Protein 2X4J (pdb70)

B-factor: mean 24.97, std 10.25, range [6.03, 74.98]

Nearest PDB structures (foldseek):
  2x4j-assembly1_A  TM=1.009E+00  e=1.242E-21  Pyrobaculum spherical virus
  6gwk-assembly1_C  TM=8.641E-01  e=2.414E-02  Caulobacter vibrioides CB15
  6gwk-assembly1_B  TM=8.568E-01  e=2.284E-02  Caulobacter vibrioides CB15
  6gwk-assembly2_G  TM=8.554E-01  e=4.968E-02  Caulobacter vibrioides CB15
  7uwy-assembly1_A  TM=8.857E-01  e=4.096E-01  synthetic construct

Secondary structure (DSSP, 8-state):
--TT-TT-EEE--STT---EEEEEEE-SSEEEEE-SSEEEEEESSS--EE-----GGGSPTTSEEEEEETTEEEEEEEEEE-SSEEEEEETTEEEEEEGGG-SEEEEE-

CATH classification: 2.30.30.600

Radius of gyration: 12.83 Å; Cα contacts (8 Å, |Δi|>4): 239; chains: 1; bounding box: 24×40×28 Å

Foldseek 3Di:
DCPPQQQWWKAAPQPQGGATFGFHAEDQFWTWGDRPQKIKTAGPLADMDTCHHGDPVPDDAQFWKWFDFNPGIDTAGWHDDDPFWTWGDDPNDTDIDGPSRRRMMMGGD

InterPro domains:
  IPR041574 Domain of unknown function DUF5608 [PF18356] (81-136)
  IPR041655 Domain of unknown function DUF5607 [PF18355] (16-80)

Solvent-accessible surface area: 6089 Å² total; per-residue (Å²): 154,17,106,124,52,99,44,34,78,2,19,12,62,42,207,57,3,82,1,114,12,77,0,48,64,47,2,88,141,5,0,8,0,40,18,49,114,40,28,0,0,0,12,61,104,37,90,36,116,45,97,233,145,45,17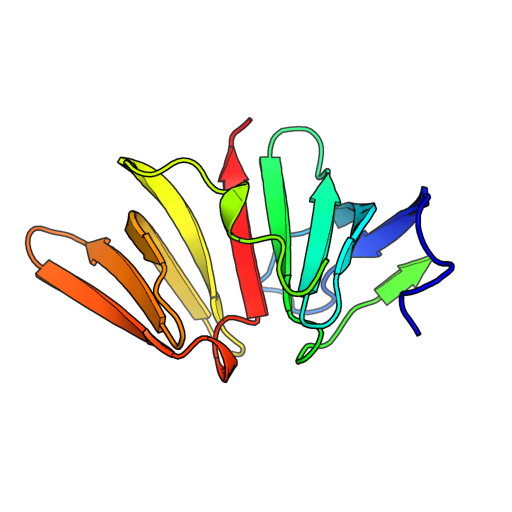,15,104,95,10,54,139,37,44,46,3,24,0,6,43,67,148,25,105,22,107,17,112,1,46,50,33,20,113,146,38,0,37,0,53,40,130,62,87,115,63,130,10,64,40,82,116,0,12,0,0,4,17,72,153

Structure (mmCIF, N/CA/C/O backbone):
data_2X4J
#
_entry.id   2X4J
#
_cell.length_a   89.770
_cell.length_b   89.770
_cell.length_c   36.380
_cell.angle_alpha   90.00
_cell.angle_beta   90.00
_cell.angle_gamma   120.00
#
_symmetry.space_group_name_H-M   'H 3'
#
loop_
_entity.id
_entity.type
_entity.pdbx_description
1 polymer 'HYPOTHETICAL PROTEIN ORF137'
2 water water
#
loop_
_atom_site.group_PDB
_atom_site.id
_atom_site.type_symbol
_atom_site.label_atom_id
_atom_site.label_alt_id
_atom_site.label_comp_id
_atom_site.l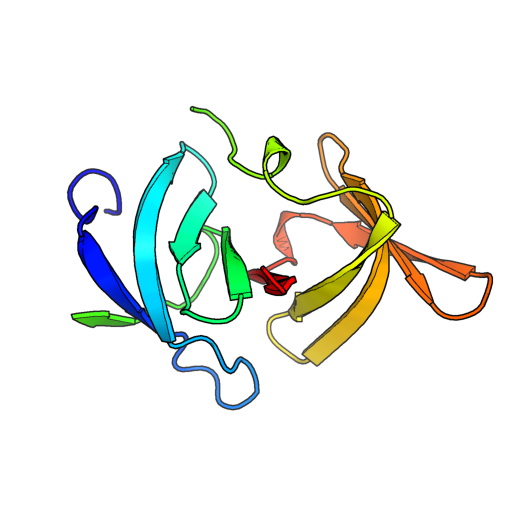abel_asym_id
_atom_site.label_entity_id
_atom_site.label_seq_id
_atom_site.pdbx_PDB_ins_code
_atom_site.Cartn_x
_atom_site.Cartn_y
_atom_site.Cartn_z
_atom_site.occupancy
_atom_site.B_iso_or_equiv
_atom_site.auth_seq_id
_atom_site.auth_comp_id
_atom_site.auth_asym_id
_atom_site.auth_atom_id
_atom_site.pdbx_PDB_model_num
ATOM 1 N N . PHE A 1 17 ? 9.761 -14.227 25.651 1.00 33.93 16 PHE A N 1
ATOM 2 C CA . PHE A 1 17 ? 10.243 -14.951 24.438 1.00 32.25 16 PHE A CA 1
ATOM 3 C C . PHE A 1 17 ? 11.720 -14.710 24.081 1.00 32.84 16 PHE A C 1
ATOM 4 O O . PHE A 1 17 ? 12.464 -15.644 23.681 1.00 31.90 16 PHE A O 1
ATOM 12 N N . PHE A 1 18 ? 12.141 -13.448 24.178 1.00 33.44 17 PHE A N 1
ATOM 13 C CA . PHE A 1 18 ? 13.490 -13.105 23.720 1.00 33.87 17 PHE A CA 1
ATOM 14 C C . PHE A 1 18 ? 14.592 -13.413 24.713 1.00 34.73 17 PHE A C 1
ATOM 15 O O . PHE A 1 18 ? 15.765 -13.466 24.309 1.00 33.69 17 PHE A O 1
ATOM 23 N N . THR A 1 19 ? 14.212 -13.609 25.977 1.00 37.75 18 THR A N 1
ATOM 24 C CA . THR A 1 19 ? 15.137 -13.862 27.112 1.00 41.32 18 THR A CA 1
ATOM 25 C C . THR A 1 19 ? 16.265 -14.781 26.746 1.00 40.05 18 THR A C 1
ATOM 26 O O . THR A 1 19 ? 17.422 -14.433 26.997 1.00 40.65 18 THR A O 1
ATOM 30 N N . ASN A 1 20 ? 15.947 -15.954 26.209 1.00 38.93 19 ASN A N 1
ATOM 31 C CA . ASN A 1 20 ? 16.959 -16.964 25.919 1.00 38.89 19 ASN A CA 1
ATOM 32 C C . ASN A 1 20 ? 17.198 -17.146 24.426 1.00 36.53 19 ASN A C 1
ATOM 33 O O . ASN A 1 20 ? 17.401 -18.263 23.951 1.00 36.52 19 ASN A O 1
ATOM 38 N N . LYS A 1 21 ? 17.176 -16.040 23.693 1.00 33.55 20 LYS A N 1
ATOM 39 C CA . LYS A 1 21 ?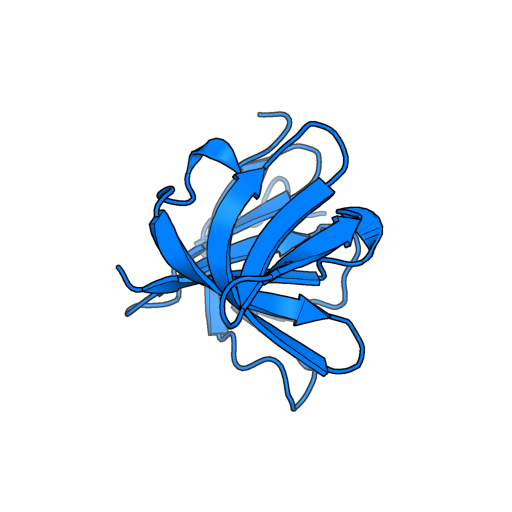 17.415 -16.072 22.246 1.00 33.12 20 LYS A CA 1
ATOM 40 C C . LYS A 1 21 ? 18.691 -15.314 21.848 1.00 32.04 20 LYS A C 1
ATOM 41 O O . LYS A 1 21 ? 18.945 -15.047 20.672 1.00 30.82 20 LYS A O 1
ATOM 47 N N . ILE A 1 22 ? 19.482 -14.944 22.827 1.00 32.61 21 ILE A N 1
ATOM 48 C CA . ILE A 1 22 ? 20.756 -14.304 22.534 1.00 33.10 21 ILE A CA 1
ATOM 49 C C . ILE A 1 22 ? 21.574 -15.306 21.712 1.00 33.21 21 ILE A C 1
ATOM 50 O O . ILE A 1 22 ? 21.730 -16.498 22.127 1.00 35.81 21 ILE A O 1
ATOM 55 N N . GLY A 1 23 ? 22.042 -14.841 20.556 1.00 30.87 22 GLY A N 1
ATOM 56 C CA . GLY A 1 23 ? 22.861 -15.633 19.632 1.00 30.81 22 GLY A CA 1
ATOM 57 C C . GLY A 1 23 ? 22.001 -16.142 18.491 1.00 30.59 22 GLY A C 1
ATOM 58 O O . GLY A 1 23 ? 22.526 -16.577 17.494 1.00 33.39 22 GLY A O 1
ATOM 59 N N . CYS A 1 24 ? 20.675 -16.075 18.617 1.00 29.70 23 CYS A N 1
ATOM 60 C CA . CYS A 1 24 ? 19.759 -16.459 17.530 1.00 30.34 23 CYS A CA 1
ATOM 61 C C . CYS A 1 24 ? 19.846 -15.472 16.379 1.00 27.39 23 CYS A C 1
ATOM 62 O O . CYS A 1 24 ? 19.996 -14.276 16.615 1.00 26.91 23 CYS A O 1
ATOM 65 N N . ASN A 1 25 ? 19.711 -15.972 15.156 1.00 26.50 24 ASN A N 1
ATOM 66 C CA . ASN A 1 25 ? 19.505 -15.108 14.025 1.00 26.03 24 ASN A CA 1
ATOM 67 C C . ASN A 1 25 ? 18.121 -14.554 14.071 1.00 23.76 24 ASN A C 1
ATOM 68 O O . ASN A 1 25 ? 17.184 -15.214 14.533 1.00 24.88 24 ASN A O 1
ATOM 73 N N . VAL A 1 26 ? 17.967 -13.331 13.612 1.00 20.68 25 VAL A N 1
ATOM 74 C CA . VAL A 1 26 ? 16.629 -12.682 13.649 1.00 19.88 25 VAL A CA 1
ATOM 75 C C . VAL A 1 26 ? 16.522 -11.802 12.420 1.00 20.88 25 VAL A C 1
ATOM 76 O O . VAL A 1 26 ? 17.554 -11.294 11.902 1.00 21.32 25 VAL A O 1
ATOM 80 N N . SER A 1 27 ? 15.320 -11.741 11.848 1.00 19.89 26 SER A N 1
ATOM 81 C CA . SER A 1 27 ? 15.074 -10.891 10.690 1.00 19.59 26 SER A CA 1
ATOM 82 C C . SER A 1 27 ? 13.687 -10.326 10.799 1.00 18.83 26 SER A C 1
ATOM 83 O O . SER A 1 27 ? 12.811 -10.907 11.460 1.00 19.08 26 SER A O 1
ATOM 86 N N . SER A 1 28 ? 13.492 -9.192 10.136 1.00 19.11 27 SER A N 1
ATOM 87 C CA . SER A 1 28 ? 12.144 -8.648 9.949 1.00 19.38 27 SER A CA 1
ATOM 88 C C . SER A 1 28 ? 11.537 -9.239 8.647 1.00 21.00 27 SER A C 1
ATOM 89 O O . SER A 1 28 ? 12.075 -9.022 7.535 1.00 23.31 27 SER A O 1
ATOM 92 N N . PRO A 1 29 ? 10.399 -9.924 8.771 1.00 23.22 28 PRO A N 1
ATOM 93 C CA . PRO A 1 29 ? 9.736 -10.399 7.562 1.00 25.39 28 PRO A CA 1
ATOM 94 C C . PRO A 1 29 ? 8.914 -9.342 6.780 1.00 26.34 28 PRO A C 1
ATOM 95 O O . PRO A 1 29 ? 8.320 -9.704 5.730 1.00 29.24 28 PRO A O 1
ATOM 99 N N . LEU A 1 30 ? 8.904 -8.090 7.229 1.00 24.37 29 LEU A N 1
ATOM 100 C CA . LEU A 1 30 ? 8.276 -7.004 6.528 1.00 25.72 29 LEU A CA 1
ATOM 101 C C . LEU A 1 30 ? 9.180 -6.628 5.372 1.00 26.80 29 LEU A C 1
ATOM 102 O O . LEU A 1 30 ? 10.378 -6.444 5.531 1.00 24.84 29 LEU A O 1
ATOM 107 N N . LYS A 1 31 ? 8.613 -6.584 4.167 1.00 30.07 30 LYS A N 1
ATOM 108 C CA . LYS A 1 31 ? 9.420 -6.326 2.961 1.00 32.28 30 LYS A CA 1
ATOM 109 C C . LYS A 1 31 ? 10.224 -5.024 3.012 1.00 31.07 30 LYS A C 1
ATOM 110 O O . LYS A 1 31 ? 11.362 -4.970 2.542 1.00 33.44 30 LYS A O 1
ATOM 116 N N . HIS A 1 32 ? 9.645 -3.978 3.574 1.00 28.38 31 HIS A N 1
ATOM 117 C CA . HIS A 1 32 ? 10.338 -2.698 3.589 1.00 28.63 31 HIS A CA 1
ATOM 118 C C . HIS A 1 32 ? 11.319 -2.531 4.736 1.00 26.94 31 HIS A C 1
ATOM 119 O O . HIS A 1 32 ? 12.030 -1.526 4.758 1.00 28.80 31 HIS A O 1
ATOM 126 N N . VAL A 1 33 ? 11.416 -3.526 5.631 1.00 23.85 32 VAL A N 1
ATOM 127 C CA . VAL A 1 33 ? 12.303 -3.485 6.804 1.00 23.07 32 VAL A CA 1
ATOM 128 C C . VAL A 1 33 ? 13.475 -4.436 6.542 1.00 21.60 32 VAL A C 1
ATOM 129 O O . VAL A 1 33 ? 13.358 -5.659 6.723 1.00 22.75 32 VAL A O 1
ATOM 133 N N . ASP A 1 34 ? 14.588 -3.877 6.092 1.00 22.27 33 ASP A N 1
ATOM 134 C CA . ASP A 1 34 ? 15.712 -4.703 5.651 1.00 22.90 33 ASP A CA 1
ATOM 135 C C . ASP A 1 34 ? 16.617 -4.906 6.853 1.00 21.17 33 ASP A C 1
ATOM 136 O O . ASP A 1 34 ? 17.583 -4.173 7.079 1.00 22.27 33 ASP A O 1
ATOM 141 N N . ILE A 1 35 ? 16.211 -5.836 7.706 1.00 18.66 34 ILE A N 1
ATOM 142 C CA . ILE A 1 35 ? 16.986 -6.202 8.887 1.00 18.45 34 ILE A CA 1
ATOM 143 C C . ILE A 1 35 ? 17.146 -7.706 8.928 1.00 19.60 34 ILE A C 1
ATOM 144 O O . ILE A 1 35 ? 16.145 -8.458 8.960 1.00 18.32 34 ILE A O 1
ATOM 149 N N . VAL A 1 36 ? 18.412 -8.145 8.951 1.00 20.42 35 VAL A N 1
ATOM 150 C CA . VAL A 1 36 ? 18.749 -9.569 9.101 1.00 22.35 35 VAL A CA 1
ATOM 151 C C . VAL A 1 36 ? 20.016 -9.544 9.957 1.00 22.44 35 VAL A C 1
ATOM 152 O O . VAL A 1 36 ? 20.970 -8.857 9.590 1.00 25.08 35 VAL A O 1
ATOM 156 N N . GLY A 1 37 ? 19.998 -10.145 11.148 1.00 20.18 36 GLY A N 1
ATOM 157 C CA . GLY A 1 37 ? 21.139 -10.062 12.024 1.00 21.01 36 GLY A CA 1
ATOM 158 C C . GLY A 1 37 ? 21.073 -11.058 13.129 1.00 20.41 36 GLY A C 1
ATOM 159 O O . GLY A 1 37 ? 20.432 -12.071 12.990 1.00 22.43 36 GLY A O 1
ATOM 160 N N . GLU A 1 38 ? 21.741 -10.789 14.240 1.00 19.40 37 GLU A N 1
ATOM 161 C CA . GLU A 1 38 ? 21.824 -11.728 15.306 1.00 21.48 37 GLU A CA 1
ATOM 162 C C . GLU A 1 38 ? 21.396 -10.971 16.571 1.00 20.07 37 GLU A C 1
ATOM 163 O O . GLU A 1 38 ? 21.763 -9.791 16.753 1.00 20.32 37 GLU A O 1
ATOM 169 N N . ILE A 1 39 ? 20.702 -11.620 17.473 1.00 20.24 38 ILE A N 1
ATOM 170 C CA . ILE A 1 39 ? 20.343 -10.993 18.714 1.00 19.66 38 ILE A CA 1
ATOM 171 C C . ILE A 1 39 ? 21.547 -11.007 19.626 1.00 19.19 38 ILE A C 1
ATOM 172 O O . ILE A 1 39 ? 22.018 -12.055 19.926 1.00 21.74 38 ILE A O 1
ATOM 177 N N . VAL A 1 40 ? 21.999 -9.839 20.073 1.00 18.60 39 VAL A N 1
ATOM 178 C CA . VAL A 1 40 ? 23.174 -9.754 20.934 1.00 21.17 39 VAL A CA 1
ATOM 179 C C . VAL A 1 40 ? 22.834 -9.523 22.408 1.00 20.19 39 VAL A C 1
ATOM 180 O O . VAL A 1 40 ? 23.523 -10.029 23.294 1.00 24.73 39 VAL A O 1
ATOM 184 N N . GLU A 1 41 ? 21.780 -8.755 22.668 1.00 20.01 40 GLU A N 1
ATOM 185 C CA . GLU A 1 41 ? 21.419 -8.410 24.017 1.00 22.39 40 GLU A CA 1
ATOM 186 C C . GLU A 1 41 ? 19.951 -8.241 24.052 1.00 22.10 40 GLU A C 1
ATOM 187 O O . GLU A 1 41 ? 19.372 -7.925 23.079 1.00 19.74 40 GLU A O 1
ATOM 193 N N . GLU A 1 42 ? 19.380 -8.368 25.227 1.00 23.70 41 GLU A N 1
ATOM 194 C CA . GLU A 1 42 ? 17.948 -8.262 25.276 1.00 24.04 41 GLU A CA 1
ATOM 195 C C . GLU A 1 42 ? 17.609 -7.495 26.549 1.00 24.21 41 GLU A C 1
ATOM 196 O O . GLU A 1 42 ? 18.317 -7.634 27.567 1.00 25.12 41 GLU A O 1
ATOM 202 N N . ALA A 1 43 ? 16.572 -6.643 26.454 1.00 21.59 42 ALA A N 1
ATOM 203 C CA . ALA A 1 43 ? 16.120 -5.785 27.514 1.00 22.11 42 ALA A CA 1
ATOM 204 C C . ALA A 1 43 ? 14.621 -6.001 27.694 1.00 22.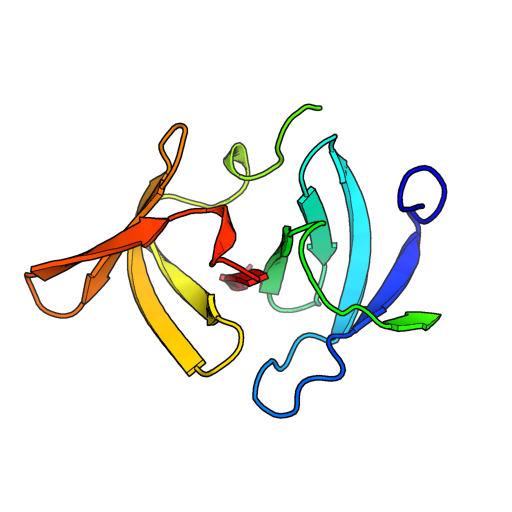44 42 ALA A C 1
ATOM 205 O O . ALA A 1 43 ? 14.002 -6.722 26.913 1.00 23.96 42 ALA A O 1
ATOM 207 N N . VAL A 1 44 ? 14.058 -5.454 28.759 1.00 23.23 43 VAL A N 1
ATOM 208 C CA . VAL A 1 44 ? 12.638 -5.665 28.990 1.00 24.76 43 VAL A CA 1
ATOM 209 C C . VAL A 1 44 ? 11.782 -5.258 27.776 1.00 21.39 43 VAL A C 1
ATOM 210 O O . VAL A 1 44 ? 10.895 -6.016 27.373 1.00 22.83 43 VAL A O 1
ATOM 214 N N . TYR A 1 45 ? 12.023 -4.077 27.197 1.00 18.89 44 TYR A N 1
ATOM 215 C CA . TYR A 1 45 ? 11.142 -3.540 26.134 1.00 19.69 44 TYR A CA 1
ATOM 216 C C . TYR A 1 45 ? 11.598 -3.717 24.671 1.00 18.23 44 TYR A C 1
ATOM 217 O O . TYR A 1 45 ? 10.828 -3.439 23.729 1.00 17.57 44 TYR A O 1
ATOM 226 N N . ASN A 1 46 ? 12.842 -4.129 24.478 1.00 16.53 45 ASN A N 1
ATOM 227 C CA . ASN A 1 46 ? 13.450 -4.154 23.184 1.00 1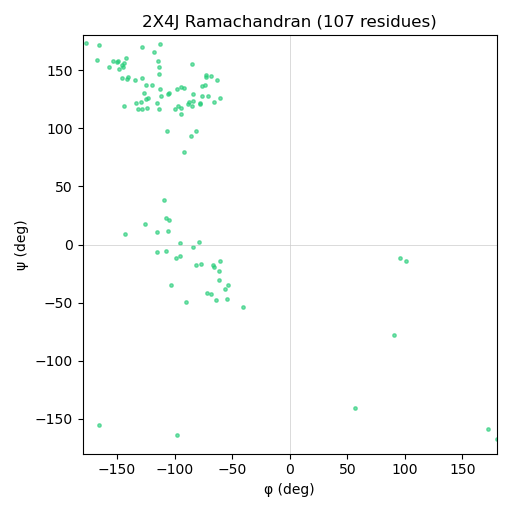6.83 45 ASN A CA 1
ATOM 228 C C . ASN A 1 46 ? 14.696 -4.977 23.281 1.00 16.61 45 ASN A C 1
ATOM 229 O O . ASN A 1 46 ? 15.069 -5.514 24.312 1.00 17.81 45 ASN A O 1
ATOM 234 N N . PHE A 1 47 ? 15.281 -5.231 22.129 1.00 15.76 46 PHE A N 1
ATOM 235 C CA . PHE A 1 47 ? 16.473 -6.125 22.080 1.00 16.30 46 PHE A CA 1
ATOM 236 C C . PHE A 1 47 ? 17.418 -5.553 21.046 1.00 15.30 46 PHE A C 1
ATOM 237 O O . PHE A 1 47 ? 17.048 -4.668 20.236 1.00 14.91 46 PHE A O 1
ATOM 245 N N . LEU A 1 48 ? 18.679 -5.956 21.143 1.00 15.09 47 LEU A N 1
ATOM 246 C CA . LEU A 1 48 ? 19.710 -5.410 20.225 1.00 15.25 47 LEU A CA 1
ATOM 247 C C . LEU A 1 48 ? 20.121 -6.380 19.179 1.00 16.99 47 LEU A C 1
ATOM 248 O O . LEU A 1 48 ? 20.417 -7.567 19.459 1.00 18.84 47 LEU A O 1
ATOM 253 N N . ILE A 1 49 ? 20.099 -5.899 17.947 1.00 15.97 48 ILE A N 1
ATOM 254 C CA . ILE A 1 49 ? 20.455 -6.726 16.788 1.00 16.32 48 ILE A CA 1
ATOM 255 C C . ILE A 1 49 ? 21.759 -6.258 16.153 1.00 16.18 48 ILE A C 1
ATOM 256 O O . ILE A 1 49 ? 21.937 -5.068 15.819 1.00 17.83 48 ILE A O 1
ATOM 261 N N . ASP A 1 50 ? 22.675 -7.188 15.983 1.00 15.31 49 ASP A N 1
ATOM 262 C CA . ASP A 1 50 ? 23.893 -6.893 15.199 1.00 16.22 49 ASP A CA 1
ATOM 263 C C . ASP A 1 50 ? 23.632 -7.349 13.811 1.00 16.86 49 ASP A C 1
ATOM 264 O O . ASP A 1 50 ? 23.480 -8.550 13.582 1.00 18.71 49 ASP A O 1
ATOM 269 N N . ALA A 1 51 ? 23.545 -6.398 12.888 1.00 16.23 50 ALA A N 1
ATOM 270 C CA . ALA A 1 51 ? 23.270 -6.696 11.491 1.00 18.25 50 ALA A CA 1
ATOM 271 C C . ALA A 1 51 ? 24.501 -6.512 10.597 1.00 18.12 50 ALA A C 1
ATOM 272 O O . ALA A 1 51 ? 24.374 -6.312 9.384 1.00 20.87 50 ALA A O 1
ATOM 274 N N . GLY A 1 52 ? 25.709 -6.585 11.187 1.00 18.10 51 GLY A N 1
ATOM 275 C CA . GLY A 1 52 ? 26.952 -6.635 10.374 1.00 18.67 51 GLY A CA 1
ATOM 276 C C . GLY A 1 52 ? 27.472 -5.271 10.131 1.00 17.63 51 GLY A C 1
ATOM 277 O O . GLY A 1 52 ? 28.397 -4.862 10.760 1.00 21.16 51 GLY A O 1
ATOM 278 N N . ASP A 1 53 ? 26.868 -4.531 9.190 1.00 19.74 52 ASP A N 1
ATOM 279 C CA . ASP A 1 53 ? 27.351 -3.173 8.904 1.00 20.60 52 ASP A CA 1
ATOM 280 C C . ASP A 1 53 ? 26.512 -2.132 9.710 1.00 22.09 52 ASP A C 1
ATOM 281 O O . ASP A 1 53 ? 26.786 -0.916 9.626 1.00 22.88 52 ASP A O 1
ATOM 286 N N . LYS A 1 54 ? 25.553 -2.620 10.512 1.00 19.30 53 LYS A N 1
ATOM 287 C CA . LYS A 1 54 ? 24.643 -1.737 11.243 1.00 18.74 53 LYS A CA 1
ATOM 288 C C . LYS A 1 54 ? 24.156 -2.453 12.481 1.00 17.91 53 LYS A C 1
ATOM 289 O O . LYS A 1 54 ? 24.196 -3.683 12.530 1.00 18.17 53 LYS A O 1
ATOM 295 N N . MET A 1 55 ? 23.710 -1.696 13.479 1.00 16.39 54 MET A N 1
ATOM 296 C CA . MET A 1 55 ? 23.093 -2.265 14.630 1.00 17.09 54 MET A CA 1
ATOM 297 C C . MET A 1 55 ? 21.634 -1.786 14.592 1.00 14.66 54 MET A C 1
ATOM 298 O O . MET A 1 55 ? 21.335 -0.747 13.983 1.00 16.08 54 MET A O 1
ATOM 303 N N . CYS A 1 56 ? 20.743 -2.495 15.267 1.00 13.81 55 CYS A N 1
ATOM 304 C CA . CYS A 1 56 ? 19.345 -2.039 15.413 1.00 13.35 55 CYS A CA 1
ATOM 305 C C . CYS A 1 56 ? 18.850 -2.345 16.824 1.00 15.32 55 CYS A C 1
ATOM 306 O O . CYS A 1 56 ? 19.190 -3.372 17.399 1.00 15.77 55 CYS A O 1
ATOM 309 N N . VAL A 1 57 ? 18.020 -1.455 17.363 1.00 12.32 56 VAL A N 1
ATOM 310 C CA . VAL A 1 57 ? 17.185 -1.767 18.521 1.00 13.85 56 VAL A CA 1
ATOM 311 C C . VAL A 1 57 ? 15.869 -2.188 17.9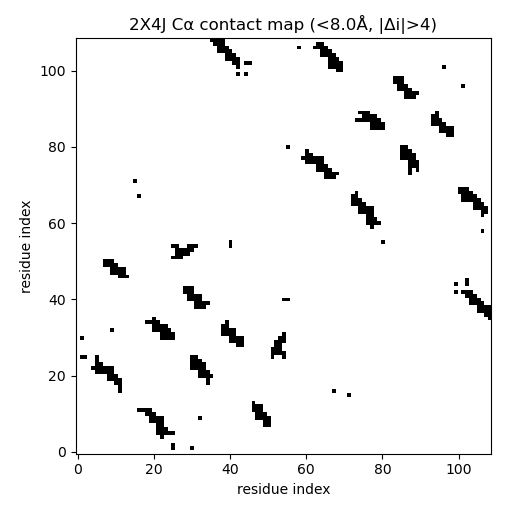34 1.00 12.99 56 VAL A C 1
ATOM 312 O O . VAL A 1 57 ? 15.212 -1.434 17.219 1.00 14.79 56 VAL A O 1
ATOM 316 N N . GLY A 1 58 ? 15.516 -3.438 18.188 1.00 13.16 57 GLY A N 1
ATOM 317 C CA . GLY A 1 58 ? 14.190 -3.984 17.731 1.00 13.58 57 GLY A CA 1
ATOM 318 C C . GLY A 1 58 ? 13.197 -3.927 18.856 1.00 13.65 57 GLY A C 1
ATOM 319 O O . GLY A 1 58 ? 13.471 -4.307 20.011 1.00 14.88 57 GLY A O 1
ATOM 320 N N . ASN A 1 59 ? 12.007 -3.436 18.527 1.00 13.68 58 ASN A N 1
ATOM 321 C CA . ASN A 1 59 ? 10.950 -3.338 19.551 1.00 12.23 58 ASN A CA 1
ATOM 322 C C . ASN A 1 59 ? 10.338 -4.711 19.843 1.00 13.59 58 ASN A C 1
ATOM 323 O O . ASN A 1 59 ? 10.097 -5.473 18.927 1.00 13.65 58 ASN A O 1
ATOM 328 N N . LYS A 1 60 ? 10.100 -5.068 21.103 1.00 14.37 59 LYS A N 1
ATOM 329 C CA . LYS A 1 60 ? 9.318 -6.275 21.399 1.00 15.08 59 LYS A CA 1
ATOM 330 C C . LYS A 1 60 ? 7.903 -6.122 20.822 1.00 15.60 59 LYS A C 1
ATOM 331 O O . LYS A 1 60 ? 7.251 -7.130 20.544 1.00 18.05 59 LYS A O 1
ATOM 337 N N . ILE A 1 61 ? 7.432 -4.901 20.603 1.00 15.66 60 ILE A N 1
ATOM 338 C CA . ILE A 1 61 ? 6.144 -4.698 19.892 1.00 16.11 60 ILE A CA 1
ATOM 339 C C . ILE A 1 61 ? 6.520 -4.719 18.424 1.00 16.06 60 ILE A C 1
ATOM 340 O O . ILE A 1 61 ? 6.900 -3.681 17.846 1.00 17.72 60 ILE A O 1
ATOM 345 N N . GLY A 1 62 ? 6.412 -5.915 17.824 1.00 16.79 61 GLY A N 1
ATOM 346 C CA . GLY A 1 62 ? 6.908 -6.080 16.5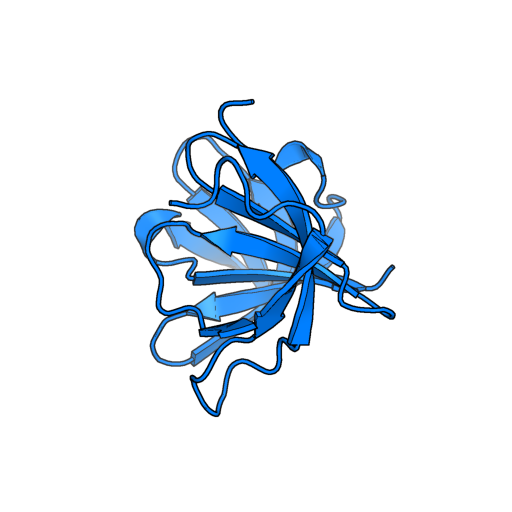05 1.00 16.27 61 GLY A CA 1
ATOM 347 C C . GLY A 1 62 ? 6.611 -7.467 16.009 1.00 16.14 61 GLY A C 1
ATOM 348 O O . GLY A 1 62 ? 6.109 -8.293 16.778 1.00 17.14 61 GLY A O 1
ATOM 349 N N . VAL A 1 63 ? 6.910 -7.689 14.733 1.00 17.74 62 VAL A N 1
ATOM 350 C CA . VAL A 1 63 ? 6.808 -8.946 14.008 1.00 17.88 62 VAL A CA 1
ATOM 351 C C . VAL A 1 63 ? 8.249 -9.344 13.670 1.00 18.39 62 VAL A C 1
ATOM 352 O O . VAL A 1 63 ? 8.963 -8.593 13.029 1.00 18.62 62 VAL A O 1
ATOM 356 N N . TRP A 1 64 ? 8.711 -10.485 14.211 1.00 18.39 63 TRP A N 1
ATOM 357 C CA . TRP A 1 64 ? 10.124 -10.866 14.084 1.00 17.75 63 TRP A CA 1
ATOM 358 C C . TRP A 1 64 ? 10.219 -12.335 13.685 1.00 20.71 63 TRP A C 1
ATOM 359 O O . TRP A 1 64 ? 9.473 -13.144 14.228 1.00 23.46 63 TRP A O 1
ATOM 370 N N . LYS A 1 65 ? 11.162 -12.707 12.825 1.00 21.18 64 LYS A N 1
ATOM 371 C CA . LYS A 1 65 ? 11.405 -14.126 12.532 1.00 24.36 64 LYS A CA 1
ATOM 372 C C . LYS A 1 65 ? 12.659 -14.499 13.244 1.00 25.77 64 LYS A C 1
ATOM 373 O O . LYS A 1 65 ? 13.663 -13.760 13.118 1.00 26.34 64 LYS A O 1
ATOM 379 N N . VAL A 1 66 ? 12.640 -15.607 13.998 1.00 27.13 65 VAL A N 1
ATOM 380 C CA . VAL A 1 66 ? 13.860 -16.098 14.645 1.00 30.82 65 VAL A CA 1
ATOM 381 C C . VAL A 1 66 ? 14.212 -17.498 14.172 1.00 34.20 65 VAL A C 1
ATOM 382 O O . VAL A 1 66 ? 13.342 -18.396 13.992 1.00 34.01 65 VAL A O 1
ATOM 386 N N . SER A 1 67 ? 15.516 -17.656 13.939 1.00 35.59 66 SER A N 1
ATOM 387 C CA . SER A 1 67 ? 16.057 -18.891 13.390 1.00 38.95 66 SER A CA 1
ATOM 388 C C . SER A 1 67 ? 17.421 -19.167 14.041 1.00 40.63 66 SER A C 1
ATOM 389 O O . SER A 1 67 ? 18.118 -18.229 14.579 1.00 40.05 66 SER A O 1
ATOM 392 N N . ARG A 1 80 ? 18.631 -2.761 31.905 1.00 40.51 79 ARG A N 1
ATOM 393 C CA . ARG A 1 80 ? 18.063 -3.912 31.213 1.00 38.07 79 ARG A CA 1
ATOM 394 C C . ARG A 1 80 ? 16.653 -3.614 30.714 1.00 33.02 79 ARG A C 1
ATOM 395 O O . ARG A 1 80 ? 16.051 -4.423 30.008 1.00 27.66 79 ARG A O 1
ATOM 403 N N . LYS A 1 81 ? 16.133 -2.449 31.085 1.00 29.61 80 LYS A N 1
ATOM 404 C CA . LYS A 1 81 ? 14.796 -2.043 30.676 1.00 28.08 80 LYS A CA 1
ATOM 405 C C . LYS A 1 81 ? 14.790 -1.685 29.170 1.00 24.03 80 LYS A C 1
ATOM 406 O O . LYS A 1 81 ? 13.882 -1.999 28.493 1.00 22.43 80 LYS A O 1
ATOM 412 N N . SER A 1 82 ? 15.813 -0.992 28.706 1.00 21.21 81 SER A N 1
ATOM 413 C CA . SER A 1 82 ? 15.871 -0.595 27.292 1.00 18.16 81 SER A CA 1
ATOM 414 C C . SER A 1 82 ? 17.295 -0.541 26.800 1.00 17.83 81 SER A C 1
ATOM 415 O O . SER A 1 82 ? 18.171 -0.347 27.594 1.00 22.70 81 SER A O 1
ATOM 418 N N . LEU A 1 83 ? 17.508 -0.785 25.515 1.00 16.83 82 LEU A N 1
ATOM 419 C CA . LEU A 1 83 ? 18.773 -0.695 24.902 1.00 16.37 82 LEU A CA 1
ATOM 420 C C . LEU A 1 83 ? 18.915 0.526 24.048 1.00 14.80 82 LEU A C 1
ATOM 421 O O . LEU A 1 83 ? 19.911 0.641 23.336 1.00 16.14 82 LEU A O 1
ATOM 426 N N . TYR A 1 84 ? 18.003 1.483 24.124 1.00 15.42 83 TYR A N 1
ATOM 427 C CA . TYR A 1 84 ? 18.155 2.707 23.280 1.00 15.29 83 TYR A CA 1
ATOM 428 C C . TYR A 1 84 ? 19.372 3.568 23.669 1.00 16.04 83 TYR A C 1
ATOM 429 O O . TYR A 1 84 ? 19.837 4.359 22.854 1.00 17.07 83 TYR A O 1
ATOM 438 N N . ALA A 1 85 ? 19.920 3.381 24.863 1.00 17.65 84 ALA A N 1
ATOM 439 C CA . ALA A 1 85 ? 21.170 4.086 25.192 1.00 19.23 84 ALA A CA 1
ATOM 440 C C . ALA A 1 85 ? 22.335 3.757 24.300 1.00 19.78 84 ALA A C 1
ATOM 441 O O . ALA A 1 85 ? 23.331 4.497 24.268 1.00 20.69 84 ALA A O 1
ATOM 443 N N . LYS A 1 86 ? 22.196 2.676 23.526 1.00 19.39 85 LYS A N 1
ATOM 444 C CA . LYS A 1 86 ? 23.233 2.292 22.591 1.00 18.80 85 LYS A CA 1
ATOM 445 C C . LYS A 1 86 ? 23.246 3.136 21.343 1.00 16.73 85 LYS A C 1
ATOM 446 O O . LYS A 1 86 ? 24.246 3.082 20.611 1.00 18.66 85 LYS A O 1
ATOM 452 N N . VAL A 1 87 ? 22.164 3.871 21.045 1.00 16.09 86 VAL A N 1
ATOM 453 C CA . VAL A 1 87 ? 22.095 4.507 19.691 1.00 16.60 86 VAL A CA 1
ATOM 454 C C . VAL A 1 87 ? 22.911 5.854 19.821 1.00 18.93 86 VAL A C 1
ATOM 455 O O . VAL A 1 87 ? 22.703 6.654 20.743 1.00 22.07 86 VAL A O 1
ATOM 459 N N . PRO A 1 88 ? 23.843 6.071 18.885 1.00 20.56 87 PRO A N 1
ATOM 460 C CA . PRO A 1 88 ? 24.676 7.316 18.949 1.00 21.21 87 PRO A CA 1
ATOM 461 C C . PRO A 1 88 ? 23.827 8.552 18.598 1.00 23.62 87 PRO A C 1
ATOM 462 O O . PRO A 1 88 ? 23.215 8.556 17.526 1.00 22.29 87 PRO A O 1
ATOM 466 N N . LYS A 1 89 ? 23.842 9.576 19.445 1.00 24.96 88 LYS A N 1
ATOM 467 C CA . LYS A 1 89 ? 23.161 10.829 19.141 1.00 27.26 88 LYS A CA 1
ATOM 468 C C . LYS A 1 89 ? 23.926 11.617 18.077 1.00 26.23 88 LYS A C 1
ATOM 469 O O . LYS A 1 89 ? 25.153 11.703 18.117 1.00 25.32 88 LYS A O 1
ATOM 475 N N . GLY A 1 90 ? 23.190 12.188 17.128 1.00 25.74 89 GLY A N 1
ATOM 476 C CA . GLY A 1 90 ? 23.770 12.946 16.053 1.00 29.54 89 GLY A CA 1
ATOM 477 C C . GLY A 1 90 ? 23.968 12.149 14.802 1.00 28.79 89 GLY A C 1
ATOM 478 O O . GLY A 1 90 ? 24.343 12.723 13.803 1.00 33.06 89 GLY A O 1
ATOM 479 N N . ILE A 1 91 ? 23.823 10.821 14.897 1.00 26.87 90 ILE A N 1
ATOM 480 C CA . ILE A 1 91 ? 24.111 9.915 13.809 1.00 26.37 90 ILE A CA 1
ATOM 481 C C . ILE A 1 91 ? 22.852 9.863 12.938 1.00 25.48 90 ILE A C 1
ATOM 482 O O . ILE A 1 91 ? 21.734 10.095 13.445 1.00 23.89 90 ILE A O 1
ATOM 487 N N . GLY A 1 92 ? 23.022 9.526 11.663 1.00 25.68 91 GLY A N 1
ATOM 488 C CA . GLY A 1 92 ? 21.897 9.290 10.778 1.00 24.66 91 GLY A CA 1
ATOM 489 C C . GLY A 1 92 ? 21.318 7.913 11.044 1.00 22.91 91 GLY A C 1
ATOM 490 O O . GLY A 1 92 ? 22.018 6.907 10.936 1.00 24.50 91 GLY A O 1
ATOM 491 N N . VAL A 1 93 ? 20.039 7.869 11.403 1.00 20.76 92 VAL A N 1
ATOM 492 C CA . VAL A 1 93 ? 19.394 6.622 11.798 1.00 19.00 92 VAL A CA 1
ATOM 493 C C . VAL A 1 93 ? 18.278 6.341 10.835 1.00 18.87 92 VAL A C 1
ATOM 494 O O . VAL A 1 93 ? 17.796 7.259 10.124 1.00 19.45 92 VAL A O 1
ATOM 498 N N . THR A 1 94 ? 17.780 5.111 10.863 1.00 17.37 93 THR A N 1
ATOM 499 C CA . THR A 1 94 ? 16.592 4.736 10.125 1.00 18.00 93 THR A CA 1
ATOM 500 C C . THR A 1 94 ? 15.600 4.166 11.111 1.00 16.34 93 THR A C 1
ATOM 501 O O . THR A 1 94 ? 15.896 3.224 11.881 1.00 16.65 93 THR A O 1
ATOM 505 N N . VAL A 1 95 ? 14.479 4.838 11.211 1.00 15.66 94 VAL A N 1
ATOM 506 C CA . VAL A 1 95 ? 13.422 4.406 12.127 1.00 17.67 94 VAL A CA 1
ATOM 507 C C . VAL A 1 95 ? 12.411 3.667 11.274 1.00 17.26 94 VAL A C 1
ATOM 508 O O . VAL A 1 95 ? 11.838 4.229 10.276 1.00 19.53 94 VAL A O 1
ATOM 512 N N . TYR A 1 96 ? 12.240 2.380 11.535 1.00 16.14 95 TYR A N 1
ATOM 513 C CA . TYR A 1 96 ? 11.268 1.608 10.739 1.00 17.27 95 TYR A CA 1
ATOM 514 C C . TYR A 1 96 ? 9.938 1.596 11.512 1.00 16.28 95 TYR A C 1
ATOM 515 O O . TYR A 1 96 ? 9.913 1.337 12.749 1.00 17.57 95 TYR A O 1
ATOM 524 N N . LEU A 1 97 ? 8.856 1.833 10.772 1.00 18.22 96 LEU A N 1
ATOM 525 C CA . LEU A 1 97 ? 7.494 1.815 11.275 1.00 18.17 96 LEU A CA 1
ATOM 526 C C . LEU A 1 97 ? 6.812 0.605 10.616 1.00 18.70 96 LEU A C 1
ATOM 527 O O . LEU A 1 97 ? 7.351 -0.026 9.733 1.00 20.75 96 LEU A O 1
ATOM 532 N N . ALA A 1 98 ? 5.614 0.310 11.047 1.00 20.65 97 ALA A N 1
ATOM 533 C CA . ALA A 1 98 ? 4.885 -0.781 10.432 1.00 23.96 97 ALA A CA 1
ATOM 534 C C . ALA A 1 98 ? 4.609 -0.559 8.944 1.00 24.83 97 ALA A C 1
ATOM 535 O O . ALA A 1 98 ? 4.534 -1.465 8.208 1.00 27.61 97 ALA A O 1
ATOM 537 N N . ASN A 1 99 ? 4.466 0.703 8.554 1.00 26.83 98 ASN A N 1
ATOM 538 C CA . ASN A 1 99 ? 4.103 1.026 7.182 1.00 30.87 98 ASN A CA 1
ATOM 539 C C . ASN A 1 99 ? 5.044 1.994 6.470 1.00 29.91 98 ASN A C 1
ATOM 540 O O . ASN A 1 99 ? 4.669 2.578 5.453 1.00 34.34 98 ASN A O 1
ATOM 545 N N . GLY A 1 100 ? 6.260 2.170 6.981 1.00 26.93 99 GLY A N 1
ATOM 546 C CA . GLY A 1 100 ? 7.184 3.021 6.293 1.00 26.27 99 GLY A CA 1
ATOM 547 C C . GLY A 1 100 ? 8.429 3.255 7.094 1.00 23.92 99 GLY A C 1
ATOM 548 O O . GLY A 1 100 ? 8.722 2.488 7.925 1.00 21.05 99 GLY A O 1
ATOM 549 N N . ARG A 1 101 ? 9.161 4.311 6.805 1.00 23.20 100 ARG A N 1
ATOM 550 C CA . ARG A 1 101 ? 10.376 4.545 7.543 1.00 22.74 100 ARG A CA 1
ATOM 551 C C . ARG A 1 101 ? 10.652 6.030 7.610 1.00 22.55 100 ARG A C 1
ATOM 552 O O . ARG A 1 101 ? 10.165 6.756 6.821 1.00 25.75 100 ARG A O 1
ATOM 560 N N . VAL A 1 102 ? 11.414 6.447 8.601 1.00 22.91 101 VAL A N 1
ATOM 561 C CA . VAL A 1 102 ? 11.793 7.866 8.862 1.00 23.33 101 VAL A CA 1
ATOM 562 C C . VAL A 1 102 ? 13.326 7.803 8.903 1.00 22.62 101 VAL A C 1
ATOM 563 O O . VAL A 1 102 ? 13.907 7.039 9.694 1.00 22.78 101 VAL A O 1
ATOM 567 N N . GLN A 1 103 ? 13.996 8.617 8.079 1.00 23.80 102 GLN A N 1
ATOM 568 C CA . GLN A 1 103 ? 15.494 8.586 8.131 1.00 24.16 102 GLN A CA 1
ATOM 569 C C . GLN A 1 103 ? 15.933 9.981 8.343 1.00 24.21 102 GLN A C 1
ATOM 570 O O . GLN A 1 103 ? 15.501 10.890 7.563 1.00 26.79 102 GLN A O 1
ATOM 576 N N . GLY A 1 104 ? 16.812 10.189 9.330 1.00 22.66 103 GLY A N 1
ATOM 577 C CA . GLY A 1 104 ? 17.347 11.528 9.597 1.00 23.23 103 GLY A CA 1
ATOM 578 C C . GLY A 1 104 ? 18.290 11.468 10.737 1.00 21.63 103 GLY A C 1
ATOM 579 O O . GLY A 1 104 ? 18.711 10.377 11.139 1.00 21.63 103 GLY A O 1
ATOM 580 N N . ARG A 1 105 ? 18.658 12.620 11.252 1.00 22.32 104 ARG A N 1
ATOM 581 C CA . ARG A 1 105 ? 19.644 12.691 12.308 1.00 21.96 104 ARG A CA 1
ATOM 582 C C . ARG A 1 105 ? 19.046 12.481 13.706 1.00 19.70 104 ARG A C 1
ATOM 583 O O . ARG A 1 105 ? 18.089 13.118 14.098 1.00 20.62 104 ARG A O 1
ATOM 591 N N . LEU A 1 106 ? 19.544 11.519 14.447 1.00 17.96 105 LEU A N 1
ATOM 592 C CA . LEU A 1 106 ? 18.942 11.333 15.799 1.00 18.15 105 LEU A CA 1
ATOM 593 C C . LEU A 1 106 ? 19.207 12.530 16.706 1.00 20.50 105 LEU A C 1
ATOM 594 O O . LEU A 1 106 ? 20.362 12.901 16.923 1.00 21.89 105 LEU A O 1
ATOM 599 N N . ILE A 1 107 ? 18.132 13.132 17.214 1.00 20.68 106 ILE A N 1
ATOM 600 C CA . ILE A 1 107 ? 18.212 14.204 18.182 1.00 22.02 106 ILE A CA 1
ATOM 601 C C . ILE A 1 107 ? 18.214 13.742 19.628 1.00 23.29 106 ILE A C 1
ATOM 602 O O . ILE A 1 107 ? 19.113 14.073 20.363 1.00 23.90 106 ILE A O 1
ATOM 607 N N . ASP A 1 108 ? 17.277 12.879 19.977 1.00 20.72 107 ASP A N 1
ATOM 608 C CA . ASP A 1 108 ? 17.140 12.447 21.322 1.00 21.42 107 ASP A CA 1
ATOM 609 C C . ASP A 1 108 ? 16.207 11.257 21.353 1.00 20.89 107 ASP A C 1
ATOM 610 O O . ASP A 1 108 ? 15.448 11.016 20.399 1.00 20.03 107 ASP A O 1
ATOM 615 N N . ILE A 1 109 ? 16.316 10.506 22.415 1.00 20.40 108 ILE A N 1
ATOM 616 C CA . ILE A 1 109 ? 15.394 9.454 22.724 1.00 20.14 108 ILE A CA 1
ATOM 617 C C . ILE A 1 109 ? 14.972 9.718 24.126 1.00 22.61 108 ILE A C 1
ATOM 618 O O . ILE A 1 109 ? 15.766 9.710 25.017 1.00 25.89 108 ILE A O 1
ATOM 623 N N . GLY A 1 110 ? 13.709 9.978 24.288 1.00 22.38 109 GLY A N 1
ATOM 624 C CA . GLY A 1 110 ? 13.185 10.223 25.586 1.00 26.10 109 GLY A CA 1
ATOM 625 C C . GLY A 1 110 ? 12.539 9.023 26.192 1.00 26.36 109 GLY A C 1
ATOM 626 O O . GLY A 1 110 ? 12.702 7.917 25.777 1.00 25.62 109 GLY A O 1
ATOM 627 N N . VAL A 1 111 ? 11.762 9.280 27.217 1.00 27.33 110 VAL A N 1
ATOM 628 C CA . VAL A 1 111 ? 11.116 8.217 27.859 1.00 28.49 110 VAL A CA 1
ATOM 629 C C . VAL A 1 111 ? 10.129 7.550 26.912 1.00 24.90 110 VAL A C 1
ATOM 630 O O . VAL A 1 111 ? 10.132 6.388 26.807 1.00 25.14 110 VAL A O 1
ATOM 634 N N . TYR A 1 112 ? 9.313 8.332 26.233 1.00 24.88 111 TYR A N 1
ATOM 635 C CA . TYR A 1 112 ? 8.289 7.777 25.369 1.00 24.63 111 TYR A CA 1
ATOM 636 C C . TYR A 1 112 ? 8.505 7.904 23.864 1.00 22.02 111 TYR A C 1
ATOM 637 O O . TYR A 1 112 ? 7.756 7.400 23.128 1.00 22.19 111 TYR A O 1
ATOM 646 N N . GLU A 1 113 ? 9.536 8.596 23.445 1.00 18.82 112 GLU A N 1
ATOM 647 C CA . GLU A 1 113 ? 9.591 9.077 22.052 1.00 18.65 112 GLU A CA 1
ATOM 648 C C . GLU A 1 113 ? 10.982 9.101 21.478 1.00 17.05 112 GLU A C 1
ATOM 649 O O . GLU A 1 113 ? 11.957 9.118 22.208 1.00 19.11 112 GLU A O 1
ATOM 655 N N . VAL A 1 114 ? 11.050 9.008 20.166 1.00 15.59 113 VAL A N 1
ATOM 656 C CA . VAL A 1 114 ? 12.297 9.197 19.436 1.00 16.20 113 VAL A CA 1
ATOM 657 C C . VAL A 1 114 ? 12.136 10.485 18.626 1.00 18.04 113 VAL A C 1
ATOM 658 O O . VAL A 1 114 ? 11.087 10.688 17.993 1.00 19.45 113 VAL A O 1
ATOM 662 N N . LEU A 1 115 ? 13.155 11.355 18.662 1.00 16.76 114 LEU A N 1
ATOM 663 C CA . LEU A 1 115 ? 13.127 12.624 17.906 1.00 17.63 114 LEU A CA 1
ATOM 664 C C . LEU A 1 115 ? 14.237 12.563 16.842 1.00 17.54 114 LEU A C 1
ATOM 665 O O . LEU A 1 115 ? 15.399 12.310 17.162 1.00 18.83 114 LEU A O 1
ATOM 670 N N . VAL A 1 116 ? 13.865 12.713 15.578 1.00 17.98 115 VAL A N 1
ATOM 671 C CA . VAL A 1 116 ? 14.822 12.657 14.506 1.00 19.33 115 VAL A CA 1
ATOM 672 C C . VAL A 1 116 ? 14.710 13.944 13.674 1.00 21.44 115 VAL A C 1
ATOM 673 O O . VAL A 1 116 ? 13.582 14.429 13.392 1.00 23.31 115 VAL A O 1
ATOM 677 N N . GLU A 1 117 ? 15.839 14.528 13.278 1.00 20.62 116 GLU A N 1
ATOM 678 C CA . GLU A 1 117 ? 15.779 15.740 12.416 1.00 25.05 116 GLU A CA 1
ATOM 679 C C . GLU A 1 117 ? 15.724 15.345 10.940 1.00 27.23 116 GLU A C 1
ATOM 680 O O . GLU A 1 117 ? 16.620 14.629 10.461 1.00 27.23 116 GLU A O 1
ATOM 686 N N . GLU A 1 118 ? 14.685 15.791 10.240 1.00 28.50 117 GLU A N 1
ATOM 687 C CA . GLU A 1 118 ? 14.574 15.635 8.793 1.00 36.48 117 GLU A CA 1
ATOM 688 C C . GLU A 1 118 ? 14.405 17.041 8.247 1.00 40.22 117 GLU A C 1
ATOM 689 O O . GLU A 1 118 ? 13.532 17.778 8.705 1.00 38.76 117 GLU A O 1
ATOM 695 N N . VAL A 1 119 ? 15.245 17.441 7.296 1.00 46.66 118 VAL A N 1
ATOM 696 C CA . VAL A 1 119 ? 15.346 18.846 7.006 1.00 52.56 118 VAL A CA 1
ATOM 697 C C . VAL A 1 119 ? 15.719 19.509 8.285 1.00 50.51 118 VAL A C 1
ATOM 698 O O . VAL A 1 119 ? 16.566 19.028 8.958 1.00 52.53 118 VAL A O 1
ATOM 702 N N . GLY A 1 120 ? 15.148 20.678 8.549 1.00 52.22 119 GLY A N 1
ATOM 703 C CA . GLY A 1 120 ? 15.485 21.438 9.737 1.00 50.52 119 GLY A CA 1
ATOM 704 C C . GLY A 1 120 ? 14.352 21.298 10.722 1.00 45.71 119 GLY A C 1
ATOM 705 O O . GLY A 1 120 ? 14.178 22.111 11.629 1.00 48.18 119 GLY A O 1
ATOM 706 N N . ASP A 1 121 ? 13.573 20.243 10.523 1.00 40.57 120 ASP A N 1
ATOM 707 C CA . ASP A 1 121 ? 12.395 19.997 11.325 1.00 37.07 120 ASP A CA 1
ATOM 708 C C . ASP A 1 121 ? 12.565 18.738 12.187 1.00 32.14 120 ASP A C 1
ATOM 709 O O . ASP A 1 121 ? 13.213 17.836 11.777 1.00 31.33 120 ASP A O 1
ATOM 714 N N . ILE A 1 122 ? 11.968 18.758 13.367 1.00 30.47 121 ILE A N 1
ATOM 715 C CA . ILE A 1 122 ? 11.910 17.627 14.295 1.00 26.28 121 ILE A CA 1
ATOM 716 C C . ILE A 1 122 ? 10.745 16.701 13.964 1.00 25.15 121 ILE A C 1
ATOM 717 O O . ILE A 1 122 ? 9.575 17.126 13.965 1.00 27.12 121 ILE A O 1
ATOM 722 N N . ILE A 1 123 ? 11.061 15.447 13.655 1.00 22.11 122 ILE A N 1
ATOM 723 C CA . ILE A 1 123 ? 10.036 14.389 13.595 1.00 20.34 122 ILE A CA 1
ATOM 724 C C . ILE A 1 123 ? 10.011 13.592 14.915 1.00 19.52 122 ILE A C 1
ATOM 725 O O . ILE A 1 123 ? 11.009 13.015 15.321 1.00 18.82 122 ILE A O 1
ATOM 730 N N . TYR A 1 124 ? 8.839 13.640 15.576 1.00 18.11 123 TYR A N 1
ATOM 731 C CA . TYR A 1 124 ? 8.566 12.885 16.742 1.00 18.24 123 TYR A CA 1
ATOM 732 C C . TYR A 1 124 ? 7.919 11.562 16.363 1.00 17.52 123 TYR A C 1
ATOM 733 O O . TYR A 1 124 ? 7.016 11.507 15.500 1.00 17.38 123 TYR A O 1
ATOM 742 N N . ILE A 1 125 ? 8.386 10.455 16.970 1.00 15.87 124 ILE A N 1
ATOM 743 C CA . ILE A 1 125 ? 7.743 9.159 16.761 1.00 17.10 124 ILE A CA 1
ATOM 744 C C . ILE A 1 125 ? 7.592 8.533 18.156 1.00 17.35 124 ILE A C 1
ATOM 745 O O . ILE A 1 125 ? 8.597 8.375 18.913 1.00 18.10 124 ILE A O 1
ATOM 750 N N . HIS A 1 126 ? 6.375 8.213 18.555 1.00 14.85 125 HIS A N 1
ATOM 751 C CA . HIS A 1 126 ? 6.221 7.529 19.790 1.00 15.87 125 HIS A CA 1
ATOM 752 C C . HIS A 1 126 ? 6.918 6.169 19.690 1.00 16.79 125 HIS A C 1
ATOM 753 O O . HIS A 1 126 ? 6.813 5.450 18.686 1.00 17.29 125 HIS A O 1
ATOM 760 N N . LYS A 1 127 ? 7.552 5.794 20.794 1.00 15.34 126 LYS A N 1
ATOM 761 C CA . LYS A 1 127 ? 8.249 4.513 20.853 1.00 16.42 126 LYS A CA 1
ATOM 762 C C . LYS A 1 127 ? 7.394 3.290 20.466 1.00 16.06 126 LYS A C 1
ATOM 763 O O . LYS A 1 127 ? 7.945 2.366 19.908 1.00 16.48 126 LYS A O 1
ATOM 769 N N . ASP A 1 128 ? 6.105 3.269 20.783 1.00 15.58 127 ASP A N 1
ATOM 770 C CA . ASP A 1 128 ? 5.283 2.081 20.473 1.00 18.07 127 ASP A CA 1
ATOM 771 C C . ASP A 1 128 ? 5.156 1.905 18.955 1.00 17.84 127 ASP A C 1
ATOM 772 O O . ASP A 1 128 ? 4.764 0.827 18.507 1.00 20.55 127 ASP A O 1
ATOM 777 N N . LEU A 1 129 ? 5.411 2.953 18.178 1.00 15.85 128 LEU A N 1
ATOM 778 C CA . LEU A 1 129 ? 5.339 2.852 16.703 1.00 17.36 128 LEU A CA 1
ATOM 779 C C . LEU A 1 129 ? 6.704 2.574 16.081 1.00 18.05 128 LEU A C 1
ATOM 780 O O . LEU A 1 129 ? 6.827 2.377 14.848 1.00 20.03 128 LEU A O 1
ATOM 785 N N . VAL A 1 130 ? 7.773 2.671 16.919 1.00 18.25 129 VAL A N 1
ATOM 786 C CA . VAL A 1 130 ? 9.125 2.366 16.434 1.00 19.76 129 VAL A CA 1
ATOM 787 C C . VAL A 1 130 ? 9.344 0.865 16.448 1.00 20.42 129 VAL A C 1
ATOM 788 O O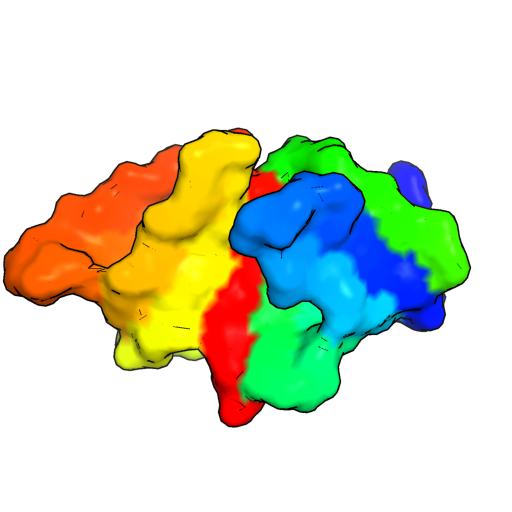 . VAL A 1 130 ? 9.678 0.259 17.429 1.00 24.54 129 VAL A O 1
ATOM 792 N N . TYR A 1 131 ? 9.159 0.272 15.306 1.00 16.42 130 TYR A N 1
ATOM 793 C CA . TYR A 1 131 ? 9.340 -1.152 15.127 1.00 16.16 130 TYR A CA 1
ATOM 794 C C . TYR A 1 131 ? 10.851 -1.536 15.259 1.00 15.14 130 TYR A C 1
ATOM 795 O O . TYR A 1 131 ? 11.252 -2.573 15.897 1.00 15.05 130 TYR A O 1
ATOM 804 N N . ALA A 1 132 ? 11.687 -0.723 14.663 1.00 14.53 131 ALA A N 1
ATOM 805 C CA . ALA A 1 132 ? 13.145 -0.892 14.819 1.00 14.12 131 ALA A CA 1
ATOM 806 C C . ALA A 1 132 ? 13.802 0.406 14.539 1.00 14.88 131 ALA A C 1
ATOM 807 O O . ALA A 1 132 ? 13.285 1.221 13.789 1.00 15.75 131 ALA A O 1
ATOM 809 N N . LEU A 1 133 ? 14.964 0.606 15.147 1.00 15.32 132 LEU A N 1
ATOM 810 C CA . LEU A 1 133 ? 15.756 1.832 14.888 1.00 14.38 132 LEU A CA 1
ATOM 811 C C . LEU A 1 133 ? 17.151 1.360 14.632 1.00 13.07 132 LEU A C 1
ATOM 812 O O . LEU A 1 133 ? 17.750 0.690 15.468 1.00 14.69 132 LEU A O 1
ATOM 817 N N . CYS A 1 134 ? 17.645 1.600 13.391 1.00 12.61 133 CYS A N 1
ATOM 818 C CA . CYS A 1 134 ? 18.983 1.081 13.002 1.00 14.56 133 CYS A CA 1
ATOM 819 C C . CYS A 1 134 ? 19.964 2.221 12.771 1.00 15.24 133 CYS A C 1
ATOM 820 O O . CYS A 1 134 ? 19.535 3.315 12.385 1.00 15.85 133 CYS A O 1
ATOM 823 N N . TRP A 1 135 ? 21.264 1.953 12.976 1.00 13.92 134 TRP A N 1
ATOM 824 C CA . TRP A 1 135 ? 22.300 2.920 12.641 1.00 15.74 134 TRP A CA 1
ATOM 825 C C . TRP A 1 135 ? 23.516 2.202 12.151 1.00 16.90 134 TRP A C 1
ATOM 826 O O . TRP A 1 135 ? 23.745 1.047 12.507 1.00 16.97 134 TRP A O 1
ATOM 837 N N . PRO A 1 136 ? 24.329 2.856 11.309 1.00 18.99 135 PRO A N 1
ATOM 838 C CA . PRO A 1 136 ? 25.530 2.170 10.827 1.00 20.04 135 PRO A CA 1
ATOM 839 C C . PRO A 1 136 ? 26.587 2.047 11.913 1.00 21.62 135 PRO A C 1
ATOM 840 O O . PRO A 1 136 ? 26.713 2.952 12.755 1.00 24.10 135 PRO A O 1
ATOM 844 N N . LYS A 1 137 ? 27.323 0.928 11.937 1.00 22.75 136 LYS A N 1
ATOM 845 C CA . LYS A 1 137 ? 28.504 0.808 12.815 1.00 27.58 136 LYS A CA 1
ATOM 846 C C . LYS A 1 137 ? 29.605 1.815 12.462 1.00 31.46 136 LYS A C 1
ATOM 847 O O . LYS A 1 137 ? 29.734 2.213 11.281 1.00 33.21 136 LYS A O 1
#

Organism: Pyrobaculum spherical virus (isolate United States/Yellowstone) (NCBI:txid654907)

Sequence (109 aa):
FFTNKIGCNVSSPLKHVDIVGEIVEEAVYNFLIDAGDKMCVGNKIGVWKVSRKSLYAKVPKGIGVTVYLANGRVQGRLIDIGVYEVLVEEVGDIIYIHKDLVYALCWPK